Protein AF-A0A7W5A3I3-F1 (afdb_monomer_lite)

Radius of gyration: 22.62 Å; chains: 1; bounding box: 31×50×56 Å

pLDDT: mean 82.71, std 13.1, range [51.19, 96.69]

Secondary structure (DSSP, 8-state):
-HHHHHHHHHHHHHHHHHHHHHTTTHHHHHHHHHHHHHHHHHHHHHTTPPPP--HHHHHHHHHHHTT-HHHHHHHHHHHH---HHHHHHHHHTT-

Foldseek 3Di:
DVVVVVVVVVVVVVVVVVVVVVVPPVVVVVVVVVVVVVVVVVVCVVVVHDDPPLVLVVVLLVCLVVVNLVVSLVSQCVSPVDDSVVSSVVSVVSD

Sequence (95 aa):
METIGAVLIAALLLIYAIDSSQKRTRTEIGRRLDRLEDKVGLLLKQAGLEEPPAPRQDEVVALVRAGKKIEAIKLYREATGAGLLEAKEAVERLT

Structure (mmCIF, N/CA/C/O backbone):
data_AF-A0A7W5A3I3-F1
#
_entry.id   AF-A0A7W5A3I3-F1
#
loop_
_atom_site.group_PDB
_atom_site.id
_atom_site.type_symbol
_atom_site.label_atom_id
_atom_site.label_alt_id
_atom_site.label_comp_id
_atom_site.label_asym_id
_atom_site.label_entity_id
_atom_site.label_seq_id
_atom_site.pdbx_PDB_ins_code
_atom_site.Cartn_x
_atom_site.Cartn_y
_atom_site.Cartn_z
_atom_site.occupancy
_atom_site.B_iso_or_equiv
_atom_site.auth_seq_id
_atom_site.auth_comp_id
_atom_site.auth_asym_id
_atom_site.auth_atom_id
_atom_site.pdbx_PDB_model_num
ATOM 1 N N . MET A 1 1 ? 18.214 26.168 -41.223 1.00 62.81 1 MET A N 1
ATOM 2 C CA . MET A 1 1 ? 16.804 25.900 -40.857 1.00 62.81 1 MET A CA 1
ATOM 3 C C . MET A 1 1 ? 16.452 24.443 -41.144 1.00 62.81 1 MET A C 1
ATOM 5 O O . MET A 1 1 ? 16.037 23.755 -40.225 1.00 62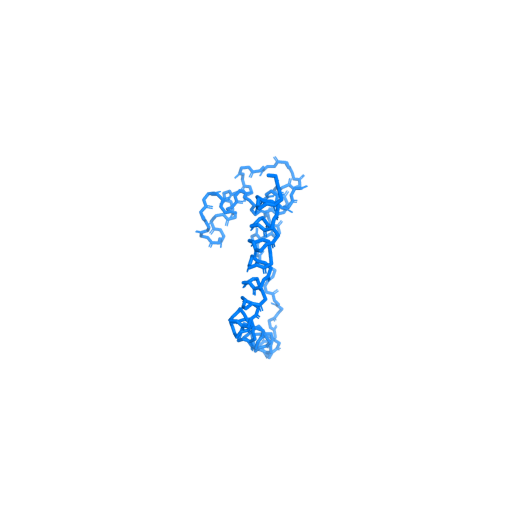.81 1 MET A O 1
ATOM 9 N N . GLU A 1 2 ? 16.718 23.937 -42.352 1.00 78.88 2 GLU A N 1
ATOM 10 C CA . GLU A 1 2 ? 16.391 22.551 -42.749 1.00 78.88 2 GLU A CA 1
ATOM 11 C C . GLU A 1 2 ? 17.187 21.467 -41.997 1.00 78.88 2 GLU A C 1
ATOM 13 O O . GLU A 1 2 ? 16.630 20.459 -41.570 1.00 78.88 2 GLU A O 1
ATOM 18 N N . THR A 1 3 ? 18.477 21.701 -41.738 1.00 88.38 3 THR A N 1
ATOM 19 C CA . THR A 1 3 ? 19.351 20.748 -41.028 1.00 88.38 3 THR A CA 1
ATOM 20 C C . THR A 1 3 ? 18.987 20.575 -39.553 1.00 88.38 3 THR A C 1
ATOM 22 O O . THR A 1 3 ? 19.024 19.465 -39.032 1.00 88.38 3 THR A O 1
ATOM 25 N N . ILE A 1 4 ? 18.583 21.658 -38.884 1.00 88.06 4 ILE A N 1
ATOM 26 C CA . ILE A 1 4 ? 18.167 21.638 -37.472 1.00 88.06 4 ILE A CA 1
ATOM 27 C C . ILE A 1 4 ? 16.872 20.826 -37.318 1.00 88.06 4 ILE A C 1
ATOM 29 O O . ILE A 1 4 ? 16.757 20.023 -36.395 1.00 88.06 4 ILE A O 1
ATOM 33 N N . GLY A 1 5 ? 15.930 20.974 -38.258 1.00 88.56 5 GLY A N 1
ATOM 34 C CA . GLY A 1 5 ? 14.696 20.184 -38.284 1.00 88.56 5 GLY A CA 1
ATOM 35 C C . GLY A 1 5 ? 14.957 18.686 -38.465 1.00 88.56 5 GLY A C 1
ATOM 36 O O . GLY A 1 5 ? 14.406 17.875 -37.723 1.00 88.56 5 GLY A O 1
ATOM 37 N N . ALA A 1 6 ? 15.853 18.314 -39.383 1.00 89.19 6 ALA A N 1
ATOM 38 C CA . ALA A 1 6 ? 16.211 16.914 -39.619 1.00 89.19 6 ALA A CA 1
ATOM 39 C C . ALA A 1 6 ? 16.870 16.251 -38.393 1.00 89.19 6 ALA A C 1
ATOM 41 O O . ALA A 1 6 ? 16.549 15.110 -38.059 1.00 89.19 6 ALA A O 1
ATOM 42 N N . VAL A 1 7 ? 17.742 16.976 -37.682 1.00 92.19 7 VAL A N 1
ATOM 43 C CA . VAL A 1 7 ? 18.397 16.477 -36.460 1.00 92.19 7 VAL A CA 1
ATOM 44 C C . VAL A 1 7 ? 17.391 16.277 -35.324 1.00 92.19 7 VAL A C 1
ATOM 46 O O . VAL A 1 7 ? 17.463 15.269 -34.623 1.00 92.19 7 VAL A O 1
ATOM 49 N N . LEU A 1 8 ? 16.419 17.181 -35.162 1.00 91.56 8 LEU A N 1
ATOM 50 C CA . LEU A 1 8 ? 15.370 17.042 -34.145 1.00 91.56 8 LEU A CA 1
ATOM 51 C C . LEU A 1 8 ? 14.461 15.839 -34.412 1.00 91.56 8 LEU A C 1
ATOM 53 O O . LEU A 1 8 ? 14.151 15.089 -33.489 1.00 91.56 8 LEU A O 1
ATOM 57 N N . ILE A 1 9 ? 14.078 15.614 -35.671 1.00 91.06 9 ILE A N 1
ATOM 58 C CA . ILE A 1 9 ? 13.272 14.448 -36.058 1.00 91.06 9 ILE A CA 1
ATOM 59 C C . ILE A 1 9 ? 14.057 13.155 -35.809 1.00 91.06 9 ILE A C 1
ATOM 61 O O . ILE A 1 9 ? 13.521 12.219 -35.218 1.00 91.06 9 ILE A O 1
ATOM 65 N N . ALA A 1 10 ? 15.338 13.110 -36.183 1.00 89.94 10 ALA A N 1
ATOM 66 C CA . ALA A 1 10 ? 16.193 11.955 -35.921 1.00 89.94 10 ALA A CA 1
ATOM 67 C C . ALA A 1 10 ? 16.352 11.680 -34.414 1.00 89.94 10 ALA A C 1
ATOM 69 O O . ALA A 1 10 ? 16.268 10.530 -33.987 1.00 89.94 10 ALA A O 1
ATOM 70 N N . ALA A 1 11 ? 16.509 12.725 -33.595 1.00 88.88 11 ALA A N 1
ATOM 71 C CA . ALA A 1 11 ? 16.579 12.596 -32.141 1.00 88.88 11 ALA A CA 1
ATOM 72 C C . ALA A 1 11 ? 15.267 12.060 -31.543 1.00 88.88 11 ALA A C 1
ATOM 74 O O . ALA A 1 11 ? 15.302 11.163 -30.703 1.00 88.88 11 ALA A O 1
ATOM 75 N N . LEU A 1 12 ? 14.111 12.541 -32.011 1.00 89.69 12 LEU A N 1
ATOM 76 C CA . LEU A 1 12 ? 12.799 12.046 -31.578 1.00 89.69 12 LEU A CA 1
ATOM 77 C C . LEU A 1 12 ? 12.579 10.576 -31.961 1.00 89.69 12 LEU A C 1
ATOM 79 O O . LEU A 1 12 ? 12.070 9.804 -31.149 1.00 89.69 12 LEU A O 1
ATOM 83 N N . LEU A 1 13 ? 13.013 10.168 -33.158 1.00 87.56 13 LEU A N 1
ATOM 84 C CA . LEU A 1 13 ? 12.956 8.771 -33.596 1.00 87.56 13 LEU A CA 1
ATOM 85 C C . LEU A 1 13 ? 13.859 7.868 -32.747 1.00 87.56 13 LEU A C 1
ATOM 87 O O . LEU A 1 13 ? 13.452 6.763 -32.388 1.00 87.56 13 LEU A O 1
ATOM 91 N N . LEU A 1 14 ? 15.052 8.345 -32.376 1.00 84.69 14 LEU A N 1
ATOM 92 C CA . LEU A 1 14 ? 15.951 7.621 -31.475 1.00 84.69 14 LEU A CA 1
ATOM 93 C C . LEU A 1 14 ? 15.350 7.474 -30.071 1.00 84.69 14 LEU A C 1
ATOM 95 O O . LEU A 1 14 ? 15.384 6.380 -29.512 1.00 84.69 14 LEU A O 1
ATOM 99 N N . ILE A 1 15 ? 14.747 8.534 -29.525 1.00 81.50 15 ILE A N 1
ATOM 100 C CA . ILE A 1 15 ? 14.069 8.497 -28.219 1.00 81.50 15 ILE A CA 1
ATOM 101 C C . ILE A 1 15 ? 12.906 7.491 -28.241 1.00 81.50 15 ILE A C 1
ATOM 103 O O . ILE A 1 15 ? 12.796 6.664 -27.335 1.00 81.50 15 ILE A O 1
ATOM 107 N N . TYR A 1 16 ? 12.083 7.502 -29.295 1.00 81.62 16 TYR A N 1
ATOM 108 C CA . TYR A 1 16 ? 10.977 6.554 -29.462 1.00 81.62 16 TYR A CA 1
ATOM 109 C C . TYR A 1 16 ? 11.462 5.097 -29.578 1.00 81.62 16 TYR A C 1
ATOM 111 O O . TYR A 1 16 ? 10.878 4.189 -28.985 1.00 81.62 16 TYR A O 1
ATOM 119 N N . ALA A 1 17 ? 12.567 4.860 -30.292 1.00 72.69 17 ALA A N 1
ATOM 120 C CA . ALA A 1 17 ? 13.147 3.526 -30.437 1.00 72.69 17 ALA A CA 1
ATOM 121 C C . ALA A 1 17 ? 13.677 2.958 -29.105 1.00 72.69 17 ALA A C 1
ATOM 123 O O . ALA A 1 17 ? 13.505 1.764 -28.841 1.00 72.69 17 ALA A O 1
ATOM 124 N N . ILE A 1 18 ? 14.268 3.797 -28.245 1.00 71.44 18 ILE A N 1
ATOM 125 C CA . ILE A 1 18 ? 14.816 3.392 -26.938 1.00 71.44 18 ILE A CA 1
ATOM 126 C C . ILE A 1 18 ? 13.707 2.936 -25.970 1.00 71.44 18 ILE A C 1
ATOM 128 O O . ILE A 1 18 ? 13.889 1.942 -25.260 1.00 71.44 18 ILE A O 1
ATOM 132 N N . ASP A 1 19 ? 12.539 3.588 -25.980 1.00 61.88 19 ASP A N 1
ATOM 133 C CA . ASP A 1 19 ? 11.397 3.236 -25.115 1.00 61.88 19 ASP A CA 1
ATOM 134 C C . ASP A 1 19 ? 10.865 1.814 -25.396 1.00 61.88 19 ASP A C 1
ATOM 136 O O . ASP A 1 19 ? 10.518 1.052 -24.486 1.00 61.88 19 ASP A O 1
ATOM 140 N N . SER A 1 20 ? 10.922 1.384 -26.663 1.00 55.19 20 SER A N 1
ATOM 141 C CA . SER A 1 20 ? 10.442 0.061 -27.089 1.00 55.19 20 SER A CA 1
ATOM 142 C C . SER A 1 20 ? 11.254 -1.118 -26.524 1.00 55.19 20 SER A C 1
ATOM 144 O O . SER A 1 20 ? 10.738 -2.237 -26.424 1.00 55.19 20 SER A O 1
ATOM 146 N N . SER A 1 21 ? 12.499 -0.882 -26.086 1.00 55.12 21 SER A N 1
ATOM 147 C CA . SER A 1 21 ? 13.371 -1.925 -25.527 1.00 55.12 21 SER A CA 1
ATOM 148 C C . SER A 1 21 ? 13.201 -2.122 -24.016 1.00 55.12 21 SER A C 1
ATOM 150 O O . SER A 1 21 ? 13.628 -3.149 -23.483 1.00 55.12 21 SER A O 1
ATOM 152 N N . GLN A 1 22 ? 12.561 -1.190 -23.301 1.00 56.78 22 GLN A N 1
ATOM 153 C CA . GLN A 1 22 ? 12.464 -1.247 -21.836 1.00 56.78 22 GLN A CA 1
ATOM 154 C C . GLN A 1 22 ? 11.339 -2.181 -21.345 1.00 56.78 22 GLN A C 1
ATOM 156 O O . GLN A 1 22 ? 11.374 -2.687 -20.219 1.00 56.78 22 GLN A O 1
ATOM 161 N N . LYS A 1 23 ? 10.368 -2.495 -22.217 1.00 51.28 23 LYS A N 1
ATOM 162 C CA . LYS A 1 23 ? 9.203 -3.337 -21.891 1.00 51.28 23 LYS A CA 1
ATOM 163 C C . LYS A 1 23 ? 9.506 -4.826 -21.706 1.00 51.28 23 LYS A C 1
ATOM 165 O O . LYS A 1 23 ? 8.657 -5.534 -21.175 1.00 51.28 23 LYS A O 1
ATOM 170 N N . ARG A 1 24 ? 10.682 -5.328 -22.105 1.00 51.19 24 ARG A N 1
ATOM 171 C CA . ARG A 1 24 ? 11.008 -6.763 -21.966 1.00 51.19 24 ARG A CA 1
ATOM 172 C C . ARG A 1 24 ? 11.539 -7.108 -20.572 1.00 51.19 24 ARG A C 1
ATOM 174 O O . ARG A 1 24 ? 11.063 -8.069 -19.974 1.00 51.19 24 ARG A O 1
ATOM 181 N N . THR A 1 25 ? 12.412 -6.289 -19.991 1.00 54.00 25 THR A N 1
ATOM 182 C CA . THR A 1 25 ? 13.091 -6.626 -18.723 1.00 54.00 25 THR A CA 1
ATOM 183 C C . THR A 1 25 ? 12.201 -6.470 -17.483 1.00 54.00 25 THR A C 1
ATOM 185 O O . THR A 1 25 ? 12.355 -7.216 -16.521 1.00 54.00 25 THR A O 1
ATOM 188 N N . ARG A 1 26 ? 11.201 -5.573 -17.502 1.00 52.31 26 ARG A N 1
ATOM 189 C CA . ARG A 1 26 ? 10.253 -5.430 -16.375 1.00 52.31 26 ARG A CA 1
ATOM 190 C C . ARG A 1 26 ? 9.288 -6.613 -16.217 1.00 52.31 26 ARG A C 1
ATOM 192 O O . ARG A 1 26 ? 8.736 -6.803 -15.138 1.00 52.31 26 ARG A O 1
ATOM 199 N N . THR A 1 27 ? 9.088 -7.423 -17.260 1.00 59.16 27 THR A N 1
ATOM 200 C CA . THR A 1 27 ? 8.067 -8.488 -17.237 1.00 59.16 27 THR A CA 1
ATOM 201 C C . THR A 1 27 ? 8.457 -9.715 -16.421 1.00 59.16 27 THR A C 1
ATOM 203 O O . THR A 1 27 ? 7.575 -10.429 -15.955 1.00 59.16 27 THR A O 1
ATOM 206 N N . GLU A 1 28 ? 9.748 -9.981 -16.212 1.00 70.00 28 GLU A N 1
ATOM 207 C CA . GLU A 1 28 ? 10.150 -11.198 -15.501 1.00 70.00 28 GLU A CA 1
ATOM 208 C C . GLU A 1 28 ? 9.926 -11.101 -13.988 1.00 70.00 28 GLU A C 1
ATOM 210 O O . GLU A 1 28 ? 9.454 -12.061 -13.377 1.00 70.00 28 GLU A O 1
ATOM 215 N N . ILE A 1 29 ? 10.203 -9.934 -13.398 1.00 74.25 29 ILE A N 1
ATOM 216 C CA . ILE A 1 29 ? 9.933 -9.678 -11.978 1.00 74.25 29 ILE A CA 1
ATOM 217 C C . ILE A 1 29 ? 8.422 -9.705 -11.724 1.00 74.25 29 ILE A C 1
ATOM 219 O O . ILE A 1 29 ? 7.994 -10.388 -10.798 1.00 74.25 29 ILE A O 1
ATOM 223 N N . GLY A 1 30 ? 7.623 -9.078 -12.599 1.00 72.56 30 GLY A N 1
ATOM 224 C CA . GLY A 1 30 ? 6.157 -9.113 -12.514 1.00 72.56 30 GLY A CA 1
ATOM 225 C C . GLY A 1 30 ? 5.606 -10.542 -12.495 1.00 72.56 30 GLY A C 1
ATOM 226 O O . GLY A 1 30 ? 4.962 -10.940 -11.538 1.00 72.56 30 GLY A O 1
ATOM 227 N N . ARG A 1 31 ? 5.999 -11.391 -13.458 1.00 78.75 31 ARG A N 1
ATOM 228 C CA . ARG A 1 31 ? 5.522 -12.791 -13.513 1.00 78.75 31 ARG A CA 1
ATOM 229 C C . ARG A 1 31 ? 5.916 -13.637 -12.301 1.00 78.75 31 ARG A C 1
ATOM 231 O O . ARG A 1 31 ? 5.278 -14.653 -12.029 1.00 78.75 31 ARG A O 1
ATOM 238 N N . ARG A 1 32 ? 7.043 -13.332 -11.649 1.00 81.88 32 ARG A N 1
ATOM 239 C CA . ARG A 1 32 ? 7.455 -14.035 -10.423 1.00 81.88 32 ARG A CA 1
ATOM 240 C C . ARG A 1 32 ? 6.640 -13.562 -9.225 1.00 81.88 32 ARG A C 1
ATOM 242 O O . ARG A 1 32 ? 6.335 -14.401 -8.383 1.00 81.88 32 ARG A O 1
ATOM 249 N N . LEU A 1 33 ? 6.303 -12.274 -9.184 1.00 80.81 33 LEU A N 1
ATOM 250 C CA . LEU A 1 33 ? 5.459 -11.678 -8.158 1.00 80.81 33 LEU A CA 1
ATOM 251 C C . LEU A 1 33 ? 4.037 -12.249 -8.223 1.00 80.81 33 LEU A C 1
ATOM 253 O O . LEU A 1 33 ? 3.593 -12.800 -7.224 1.00 80.81 33 LEU A O 1
ATOM 257 N N . ASP A 1 34 ? 3.423 -12.289 -9.410 1.00 81.06 34 ASP A N 1
ATOM 258 C CA . ASP A 1 34 ? 2.072 -12.846 -9.605 1.00 81.06 34 ASP A CA 1
ATOM 259 C C . ASP A 1 34 ? 1.983 -14.298 -9.097 1.00 81.06 34 ASP A C 1
ATOM 261 O O . ASP A 1 34 ? 1.097 -14.678 -8.338 1.00 81.06 34 ASP A O 1
ATOM 265 N N . ARG A 1 35 ? 2.982 -15.129 -9.434 1.00 85.88 35 ARG A N 1
ATOM 266 C CA . ARG A 1 35 ? 3.040 -16.522 -8.955 1.00 85.88 35 ARG A CA 1
ATOM 267 C C . ARG A 1 35 ? 3.217 -16.640 -7.446 1.00 85.88 35 ARG A C 1
ATOM 269 O O . ARG A 1 35 ? 2.889 -17.686 -6.885 1.00 85.88 35 ARG A O 1
ATOM 276 N N . LEU A 1 36 ? 3.853 -15.660 -6.813 1.00 87.69 36 LEU A N 1
ATOM 277 C CA . LEU A 1 36 ? 4.037 -15.654 -5.369 1.00 87.69 36 LEU A CA 1
ATOM 278 C C . LEU A 1 36 ? 2.728 -15.261 -4.682 1.00 87.69 36 LEU A C 1
ATOM 280 O O . LEU A 1 36 ? 2.335 -15.946 -3.743 1.00 87.69 36 LEU A O 1
ATOM 284 N N . GLU A 1 37 ? 2.042 -14.242 -5.196 1.00 85.12 37 GLU A N 1
ATOM 285 C CA . GLU A 1 37 ? 0.714 -13.819 -4.738 1.00 85.12 37 GLU A CA 1
ATOM 286 C C . GLU A 1 37 ? -0.294 -14.972 -4.831 1.00 85.12 37 GLU A C 1
ATOM 288 O O . GLU A 1 37 ? -0.903 -15.330 -3.821 1.00 85.12 37 GLU A O 1
ATOM 293 N N . ASP A 1 38 ? -0.363 -15.659 -5.977 1.00 87.69 38 ASP A N 1
ATOM 294 C CA . ASP A 1 38 ? -1.234 -16.827 -6.167 1.00 87.69 38 ASP A CA 1
ATOM 295 C C . ASP A 1 38 ? -0.957 -17.930 -5.135 1.00 87.69 38 ASP A C 1
ATOM 297 O O . ASP A 1 38 ? -1.870 -18.506 -4.537 1.00 87.69 38 ASP A O 1
ATOM 301 N N . LYS A 1 39 ? 0.324 -18.238 -4.892 1.00 88.19 39 LYS A N 1
ATOM 302 C CA . LYS A 1 39 ? 0.718 -19.264 -3.915 1.00 88.19 39 LYS A CA 1
ATOM 303 C C . LYS A 1 39 ? 0.364 -18.863 -2.488 1.00 88.19 39 LYS A C 1
ATOM 305 O O . LYS A 1 39 ? -0.080 -19.719 -1.727 1.00 88.19 39 LYS A O 1
ATOM 310 N N . VAL A 1 40 ? 0.560 -17.599 -2.121 1.00 87.75 40 VAL A N 1
ATOM 311 C CA . VAL A 1 40 ? 0.187 -17.083 -0.798 1.00 87.75 40 VAL A CA 1
ATOM 312 C C . VAL A 1 40 ? -1.327 -17.166 -0.616 1.00 87.75 40 VAL A C 1
ATOM 314 O O . VAL A 1 40 ? -1.771 -17.689 0.403 1.00 87.75 40 VAL A O 1
ATOM 317 N N . GLY A 1 41 ? -2.114 -16.780 -1.623 1.00 83.94 41 GLY A N 1
ATOM 318 C CA . GLY A 1 41 ? -3.572 -16.914 -1.592 1.00 83.94 41 GLY A CA 1
ATOM 319 C C . GLY A 1 41 ? -4.034 -18.363 -1.398 1.00 83.94 41 GLY A C 1
ATOM 320 O O . GLY A 1 41 ? -4.923 -18.636 -0.590 1.00 83.94 41 GLY A O 1
ATOM 321 N N . LEU A 1 42 ? -3.388 -19.321 -2.071 1.00 87.69 42 LEU A N 1
ATOM 322 C CA . LEU A 1 42 ? -3.667 -20.749 -1.882 1.00 87.69 42 LEU A CA 1
ATOM 323 C C . LEU A 1 42 ? -3.326 -21.236 -0.466 1.00 87.69 42 LEU A C 1
ATOM 325 O O . LEU A 1 42 ? -4.092 -22.011 0.106 1.00 87.69 42 LEU A O 1
ATOM 329 N N . LEU A 1 43 ? -2.213 -20.777 0.112 1.00 87.50 43 LEU A N 1
ATOM 330 C CA . LEU A 1 43 ? -1.822 -21.122 1.482 1.00 87.50 43 LEU A CA 1
ATOM 331 C C . LEU A 1 43 ? -2.770 -20.517 2.521 1.00 87.50 43 LEU A C 1
ATOM 333 O O . LEU A 1 43 ? -3.158 -21.222 3.449 1.00 87.50 43 LEU A O 1
ATOM 337 N N . LEU A 1 44 ? -3.181 -19.258 2.347 1.00 85.12 44 LEU A N 1
ATOM 338 C CA . LEU A 1 44 ? -4.171 -18.600 3.205 1.00 85.12 44 LEU A CA 1
ATOM 339 C C . LEU A 1 44 ? -5.496 -19.368 3.184 1.00 85.12 44 LEU A C 1
ATOM 341 O O . LEU A 1 44 ? -6.012 -19.750 4.235 1.00 85.12 44 LEU A O 1
ATOM 345 N N . LYS A 1 45 ? -5.975 -19.716 1.983 1.00 85.00 45 LYS A N 1
ATOM 346 C CA . LYS A 1 45 ? -7.188 -20.519 1.798 1.00 85.00 45 LYS A CA 1
ATOM 347 C C . LYS A 1 45 ? -7.076 -21.904 2.437 1.00 85.00 45 LYS A C 1
ATOM 349 O O . LYS A 1 45 ? -8.019 -22.350 3.083 1.00 85.00 45 LYS A O 1
ATOM 354 N N . GLN A 1 46 ? -5.941 -22.588 2.273 1.00 86.31 46 GLN A N 1
ATOM 355 C CA . GLN A 1 46 ? -5.709 -23.898 2.889 1.00 86.31 46 GLN A CA 1
ATOM 356 C C . GLN A 1 46 ? -5.633 -23.809 4.421 1.00 86.31 46 GLN A C 1
ATOM 358 O O . GLN A 1 46 ? -6.096 -24.716 5.107 1.00 86.31 46 GLN A O 1
ATOM 363 N N . ALA A 1 47 ? -5.068 -22.726 4.956 1.00 85.75 47 ALA A N 1
ATOM 364 C CA . ALA A 1 47 ? -4.982 -22.467 6.389 1.00 85.75 47 ALA A CA 1
ATOM 365 C C . ALA A 1 47 ? -6.311 -21.984 7.004 1.00 85.75 47 ALA A C 1
ATOM 367 O O . ALA A 1 47 ? -6.388 -21.840 8.222 1.00 85.75 47 ALA A O 1
ATOM 368 N N . GLY A 1 48 ? -7.344 -21.731 6.189 1.00 84.38 48 GLY A N 1
ATOM 369 C CA . GLY A 1 48 ? -8.615 -21.162 6.647 1.00 84.38 48 GLY A CA 1
ATOM 370 C C . GLY A 1 48 ? -8.480 -19.728 7.166 1.00 84.38 48 GLY A C 1
ATOM 371 O O . GLY A 1 48 ? -9.312 -19.282 7.950 1.00 84.38 48 GLY A O 1
ATOM 372 N N . LEU A 1 49 ? -7.418 -19.027 6.765 1.00 78.44 49 LEU A N 1
ATOM 373 C CA . LEU A 1 49 ? -7.180 -17.639 7.125 1.00 78.44 49 LEU A CA 1
ATOM 374 C C . LEU A 1 49 ? -7.813 -16.761 6.048 1.00 78.44 49 LEU A C 1
ATOM 376 O O . LEU A 1 49 ? -7.437 -16.838 4.877 1.00 78.44 49 LEU A O 1
ATOM 380 N N . GLU A 1 50 ? -8.771 -15.928 6.444 1.00 66.31 50 GLU A N 1
ATOM 381 C CA . GLU A 1 50 ? -9.140 -14.776 5.629 1.00 66.31 50 GLU A CA 1
ATOM 382 C C . GLU A 1 50 ? -7.930 -13.842 5.562 1.00 66.31 50 GLU A C 1
ATOM 384 O O . GLU A 1 50 ? -7.177 -13.720 6.535 1.00 66.31 50 GLU A O 1
ATOM 389 N N . GLU A 1 51 ? -7.698 -13.252 4.386 1.00 65.88 51 GLU A N 1
ATOM 390 C CA . GLU A 1 51 ? -6.634 -12.272 4.194 1.00 65.88 51 GLU A CA 1
ATOM 391 C C . GLU A 1 51 ? -6.735 -11.253 5.330 1.00 65.88 51 GLU A C 1
ATOM 393 O O . GLU A 1 51 ? -7.814 -10.677 5.499 1.00 65.88 51 GLU A O 1
ATOM 398 N N . PRO A 1 52 ? -5.692 -11.095 6.173 1.00 56.69 52 PRO A N 1
ATOM 399 C CA . PRO A 1 52 ? -5.811 -10.241 7.335 1.00 56.69 52 PRO A CA 1
ATOM 400 C C . PRO A 1 52 ? -6.227 -8.866 6.820 1.00 56.69 52 PRO A C 1
ATOM 402 O O . PRO A 1 52 ? -5.454 -8.293 6.041 1.00 56.69 52 PRO A O 1
ATOM 405 N N . PRO A 1 53 ? -7.404 -8.325 7.203 1.00 54.84 53 PRO A N 1
ATOM 406 C CA . PRO A 1 53 ? -7.659 -6.915 6.969 1.00 54.84 53 PRO A CA 1
ATOM 407 C C . PRO A 1 53 ? -6.479 -6.248 7.636 1.00 54.84 53 PRO A C 1
ATOM 409 O O . PRO A 1 53 ? -6.264 -6.506 8.819 1.00 54.84 53 PRO A O 1
ATOM 412 N N . ALA A 1 54 ? -5.619 -5.566 6.875 1.00 59.97 54 ALA A N 1
ATOM 413 C CA . ALA A 1 54 ? -4.402 -5.010 7.437 1.00 59.97 54 ALA A CA 1
ATOM 414 C C . ALA A 1 54 ? -4.876 -4.155 8.621 1.00 59.97 54 ALA A C 1
ATOM 416 O O . ALA A 1 54 ? -5.493 -3.121 8.373 1.00 59.97 54 ALA A O 1
ATOM 417 N N . PRO A 1 55 ? -4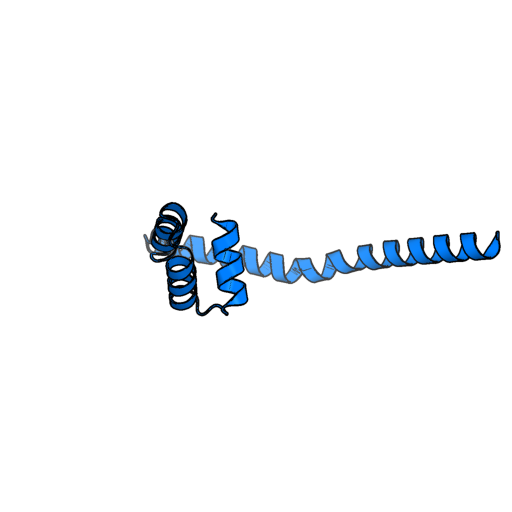.689 -4.579 9.894 1.00 54.59 55 PRO A N 1
ATOM 418 C CA . PRO A 1 55 ? -5.554 -4.086 10.975 1.00 54.59 55 PRO A CA 1
ATOM 419 C C . PRO A 1 55 ? -5.374 -2.583 11.187 1.00 54.59 55 PRO A C 1
ATOM 421 O O . PRO A 1 55 ? -6.232 -1.881 11.698 1.00 54.59 55 PRO A O 1
ATOM 424 N N . ARG A 1 56 ? -4.237 -2.080 10.703 1.00 69.38 56 ARG A N 1
ATOM 425 C CA . ARG A 1 56 ? -3.844 -0.682 10.725 1.00 69.38 56 ARG A CA 1
ATOM 426 C C . ARG A 1 56 ? -4.265 0.096 9.472 1.00 69.38 56 ARG A C 1
ATOM 428 O O . ARG A 1 56 ? -4.301 1.313 9.546 1.00 69.38 56 ARG A O 1
ATOM 435 N N . GLN A 1 57 ? -4.588 -0.535 8.338 1.00 81.12 57 GLN A N 1
ATOM 436 C CA . GLN A 1 57 ? -5.122 0.174 7.162 1.00 81.12 57 GLN A CA 1
ATOM 437 C C . GLN A 1 57 ? -6.517 0.729 7.431 1.00 81.12 57 GLN A C 1
ATOM 439 O O . GLN A 1 57 ? -6.745 1.901 7.147 1.00 81.12 57 GLN A O 1
ATOM 444 N N . ASP A 1 58 ? -7.415 -0.062 8.017 1.00 85.44 58 ASP A N 1
ATOM 445 C CA . ASP A 1 58 ? -8.771 0.398 8.337 1.00 85.44 58 ASP A CA 1
ATOM 446 C C . ASP A 1 58 ? -8.741 1.569 9.329 1.00 85.44 58 ASP A C 1
ATOM 448 O O . ASP A 1 58 ? -9.443 2.568 9.155 1.00 85.44 58 ASP A O 1
ATOM 452 N N . GLU A 1 59 ? -7.851 1.504 10.320 1.00 90.19 59 GLU A N 1
ATOM 453 C CA . GLU A 1 59 ? -7.603 2.595 11.265 1.00 90.19 59 GLU A CA 1
ATOM 454 C C . GLU A 1 59 ? -6.983 3.831 10.590 1.00 90.19 59 GLU A C 1
ATOM 456 O O . GLU A 1 59 ? -7.408 4.957 10.857 1.00 90.19 59 GLU A O 1
ATOM 461 N N . VAL A 1 60 ? -6.022 3.652 9.674 1.00 91.88 60 VAL A N 1
ATOM 462 C CA . VAL A 1 60 ? -5.458 4.755 8.874 1.00 91.88 60 VAL A CA 1
ATOM 463 C C . VAL A 1 60 ? -6.559 5.420 8.043 1.00 91.88 60 VAL A C 1
ATOM 465 O O . VAL A 1 60 ? -6.659 6.646 8.046 1.00 91.88 60 VAL A O 1
ATOM 468 N N . VAL A 1 61 ? -7.427 4.647 7.387 1.00 91.69 61 VAL A N 1
ATOM 469 C CA . VAL A 1 61 ? -8.559 5.168 6.603 1.00 91.69 61 VAL A CA 1
ATOM 470 C C . VAL A 1 61 ? -9.554 5.907 7.499 1.00 91.69 61 VAL A C 1
ATOM 472 O O . VAL A 1 61 ? -10.030 6.982 7.130 1.00 91.69 61 VAL A O 1
ATOM 475 N N . ALA A 1 62 ? -9.845 5.389 8.693 1.00 93.25 62 ALA A N 1
ATOM 476 C CA . ALA A 1 62 ? -10.703 6.064 9.661 1.00 93.25 62 ALA A CA 1
ATOM 477 C C . ALA A 1 62 ? -10.115 7.414 10.110 1.00 93.25 62 ALA A C 1
ATOM 479 O O . ALA A 1 62 ? -10.838 8.410 10.175 1.00 93.25 62 ALA A O 1
ATOM 480 N N . LEU A 1 63 ? -8.802 7.478 10.360 1.00 94.56 63 LEU A N 1
ATOM 481 C CA . LEU A 1 63 ? -8.102 8.718 10.705 1.00 94.56 63 LEU A CA 1
ATOM 482 C C . LEU A 1 63 ? -8.120 9.727 9.551 1.00 94.56 63 LEU A C 1
ATOM 484 O O . LEU A 1 63 ? -8.372 10.909 9.790 1.00 94.56 63 LEU A O 1
ATOM 488 N N . VAL A 1 64 ? -7.932 9.274 8.307 1.00 94.62 64 VAL A N 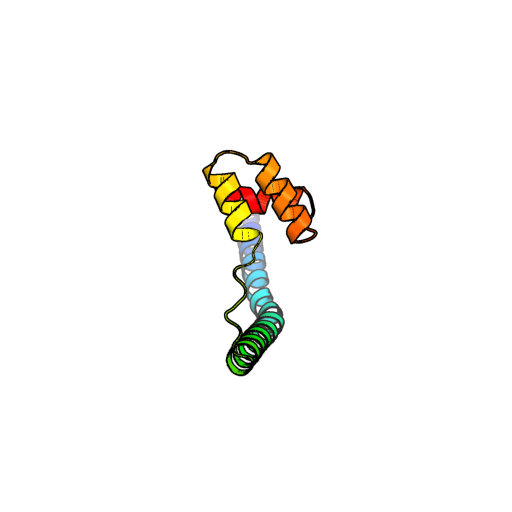1
ATOM 489 C CA . VAL A 1 64 ? -8.040 10.129 7.113 1.00 94.62 64 VAL A CA 1
ATOM 490 C C . VAL A 1 64 ? -9.445 10.707 6.976 1.00 94.62 64 VAL A C 1
ATOM 492 O O . VAL A 1 64 ? -9.593 11.922 6.855 1.00 94.62 64 VAL A O 1
ATOM 495 N N . ARG A 1 65 ? -10.483 9.870 7.092 1.00 94.12 65 ARG A N 1
ATOM 496 C CA . ARG A 1 65 ? -11.890 10.310 7.054 1.00 94.12 65 ARG A CA 1
ATOM 497 C C . ARG A 1 65 ? -12.234 11.288 8.177 1.00 94.12 65 ARG A C 1
ATOM 499 O O . ARG A 1 65 ? -13.062 12.171 7.986 1.00 94.12 65 ARG A O 1
ATOM 506 N N . ALA A 1 66 ? -11.587 11.154 9.332 1.00 95.50 66 ALA A N 1
ATOM 507 C CA . ALA A 1 66 ? -11.727 12.072 10.458 1.00 95.50 66 ALA A CA 1
ATOM 508 C C . ALA A 1 66 ? -10.893 13.366 10.317 1.00 95.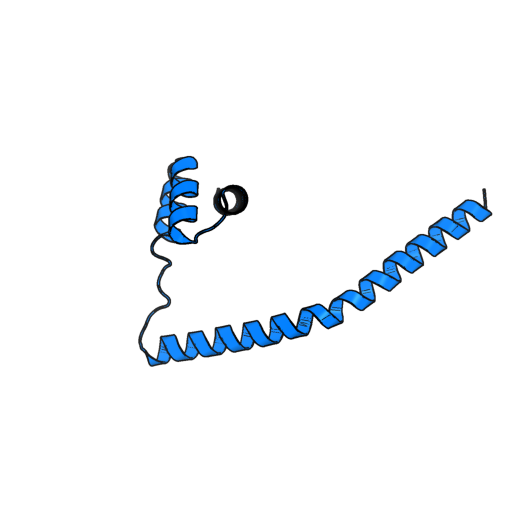50 66 ALA A C 1
ATOM 510 O O . ALA A 1 66 ? -10.869 14.169 11.250 1.00 95.50 66 ALA A O 1
ATOM 511 N N . GLY A 1 67 ? -10.175 13.567 9.204 1.00 94.69 67 GLY A N 1
ATOM 512 C CA . GLY A 1 67 ? -9.300 14.726 8.981 1.00 94.69 67 GLY A CA 1
ATOM 513 C C . GLY A 1 67 ? -7.999 14.708 9.796 1.00 94.69 67 GLY A C 1
ATOM 514 O O . GLY A 1 67 ? -7.251 15.685 9.800 1.00 94.69 67 GLY A O 1
ATOM 515 N N . LYS A 1 68 ? -7.691 13.596 10.473 1.00 96.56 68 LYS A N 1
ATOM 516 C CA . LYS A 1 68 ? -6.527 13.412 11.354 1.00 96.56 68 LYS A CA 1
ATOM 517 C C . LYS A 1 68 ? -5.311 12.915 10.569 1.00 96.56 68 LYS A C 1
ATOM 519 O O . LYS A 1 68 ? -4.826 11.796 10.743 1.00 96.56 68 LYS A O 1
ATOM 524 N N . LYS A 1 69 ? -4.843 13.743 9.629 1.00 94.69 69 LYS A N 1
ATOM 525 C CA . LYS A 1 69 ? -3.819 13.362 8.638 1.00 94.69 69 LYS A CA 1
ATOM 526 C C . LYS A 1 69 ? -2.458 13.036 9.268 1.00 94.69 69 LYS A C 1
ATOM 528 O O . LYS A 1 69 ? -1.765 12.147 8.785 1.00 94.69 69 LYS A O 1
ATOM 533 N N . ILE A 1 70 ? -2.067 13.720 10.344 1.00 96.50 70 ILE A N 1
ATOM 534 C CA . ILE A 1 70 ? -0.771 13.487 11.007 1.00 96.50 70 ILE A CA 1
ATOM 535 C C . ILE A 1 70 ? -0.776 12.132 11.719 1.00 96.50 70 ILE A C 1
ATOM 537 O O . ILE A 1 70 ? 0.180 11.365 11.608 1.00 96.50 70 ILE A O 1
ATOM 541 N N . GLU A 1 71 ? -1.866 11.816 12.409 1.00 96.25 71 GLU A N 1
ATOM 542 C CA . GLU A 1 71 ? -2.082 10.550 13.096 1.00 96.25 71 GLU A CA 1
ATOM 543 C C . GLU A 1 71 ? -2.151 9.394 12.100 1.00 96.25 71 GLU A C 1
ATOM 545 O O . GLU A 1 71 ? -1.530 8.360 12.336 1.00 96.25 71 GLU A O 1
ATOM 550 N N . ALA A 1 72 ? -2.814 9.591 10.956 1.00 95.44 72 ALA A N 1
ATOM 551 C CA . ALA A 1 72 ? -2.827 8.624 9.862 1.00 95.44 72 ALA A CA 1
ATOM 552 C C . ALA A 1 72 ? -1.410 8.341 9.332 1.00 95.44 72 ALA A C 1
ATOM 554 O O . ALA A 1 72 ? -1.029 7.183 9.175 1.00 95.44 72 ALA A O 1
ATOM 555 N N . ILE A 1 73 ? -0.593 9.381 9.113 1.00 95.12 73 ILE A N 1
ATOM 556 C CA . ILE A 1 73 ? 0.802 9.230 8.660 1.00 95.12 73 ILE A CA 1
ATOM 557 C C . ILE A 1 73 ? 1.635 8.504 9.717 1.00 95.12 73 ILE A C 1
ATOM 559 O O . ILE A 1 73 ? 2.410 7.609 9.384 1.00 95.12 73 ILE A O 1
ATOM 563 N N . LYS A 1 74 ? 1.481 8.862 10.995 1.00 95.38 74 LYS A N 1
ATOM 564 C CA . LYS A 1 74 ? 2.190 8.208 12.098 1.00 95.38 74 LYS A CA 1
ATOM 565 C C . LYS A 1 74 ? 1.841 6.721 12.172 1.00 95.38 74 LYS A C 1
ATOM 567 O O . LYS A 1 74 ? 2.751 5.895 12.175 1.00 95.38 74 LYS A O 1
ATOM 572 N N . LEU A 1 75 ? 0.551 6.394 12.159 1.00 93.56 75 LEU A N 1
ATOM 573 C CA . LEU A 1 75 ? 0.078 5.017 12.221 1.00 93.56 75 LEU A CA 1
ATOM 574 C C . LEU A 1 75 ? 0.539 4.214 11.000 1.00 93.56 75 LEU A C 1
ATOM 576 O O . LEU A 1 75 ? 1.002 3.089 11.154 1.00 93.56 75 LEU A O 1
ATOM 580 N N . TYR A 1 76 ? 0.508 4.803 9.801 1.00 91.75 76 TYR A N 1
ATOM 581 C CA . TYR A 1 76 ? 1.015 4.157 8.590 1.00 91.75 76 TYR A CA 1
ATOM 582 C C . TYR A 1 76 ? 2.509 3.814 8.706 1.00 91.75 76 TYR A C 1
ATOM 584 O O . TYR A 1 76 ? 2.922 2.710 8.347 1.00 91.75 76 TYR A O 1
ATOM 592 N N . ARG A 1 77 ? 3.330 4.721 9.252 1.00 92.88 77 ARG A N 1
ATOM 593 C CA . ARG A 1 77 ? 4.767 4.476 9.477 1.00 92.88 77 ARG A CA 1
ATOM 594 C C . ARG A 1 77 ? 5.014 3.374 10.498 1.00 92.88 77 ARG A C 1
ATOM 596 O O . ARG A 1 77 ? 5.859 2.519 10.266 1.00 92.88 77 ARG A O 1
ATOM 603 N N . GLU A 1 78 ? 4.276 3.375 11.602 1.00 91.06 78 GLU A N 1
ATOM 604 C CA . GLU A 1 78 ? 4.372 2.330 12.631 1.00 91.06 78 GLU A CA 1
ATOM 605 C C . GLU A 1 78 ? 3.883 0.973 12.108 1.00 91.06 78 GLU A C 1
ATOM 607 O O . GLU A 1 78 ? 4.414 -0.074 12.475 1.00 91.06 78 GLU A O 1
ATOM 612 N N . ALA A 1 79 ? 2.896 0.989 11.210 1.00 86.50 79 ALA A N 1
ATOM 613 C CA . ALA A 1 79 ? 2.332 -0.204 10.607 1.00 86.50 79 ALA A CA 1
ATOM 614 C C . ALA A 1 79 ? 3.264 -0.882 9.601 1.00 86.50 79 ALA A C 1
ATOM 616 O O . ALA A 1 79 ? 3.305 -2.110 9.555 1.00 86.50 79 ALA A O 1
ATOM 617 N N . THR A 1 80 ? 3.955 -0.082 8.786 1.00 85.25 80 THR A N 1
ATOM 618 C CA . THR A 1 80 ? 4.638 -0.5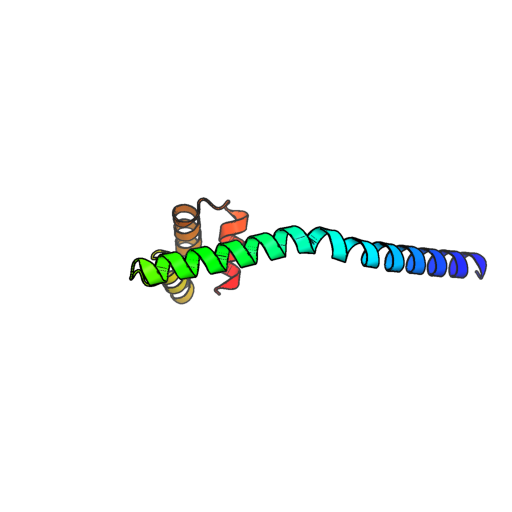42 7.566 1.00 85.25 80 THR A CA 1
ATOM 619 C C . THR A 1 80 ? 6.157 -0.379 7.610 1.00 85.25 80 THR A C 1
ATOM 621 O O . THR A 1 80 ? 6.851 -0.958 6.782 1.00 85.25 80 THR A O 1
ATOM 624 N N . GLY A 1 81 ? 6.687 0.418 8.544 1.00 85.81 81 GLY A N 1
ATOM 625 C CA . GLY A 1 81 ? 8.097 0.815 8.570 1.00 85.81 81 GLY A CA 1
ATOM 626 C C . GLY A 1 81 ? 8.471 1.872 7.523 1.00 85.81 81 GLY A C 1
ATOM 627 O O . GLY A 1 81 ? 9.650 2.195 7.395 1.00 85.81 81 GLY A O 1
ATOM 628 N N . ALA A 1 82 ? 7.497 2.417 6.785 1.00 90.00 82 ALA A N 1
ATOM 629 C CA . ALA A 1 82 ? 7.741 3.374 5.711 1.00 90.00 82 ALA A CA 1
ATOM 630 C C . ALA A 1 82 ? 8.421 4.672 6.186 1.00 90.00 82 ALA A C 1
ATOM 632 O O . ALA A 1 82 ? 8.227 5.160 7.312 1.00 90.00 82 ALA A O 1
ATOM 633 N N . GLY A 1 83 ? 9.182 5.280 5.273 1.00 92.19 83 GLY A N 1
ATOM 634 C CA . GLY A 1 83 ? 9.736 6.615 5.463 1.00 92.19 83 GLY A CA 1
ATOM 635 C C . GLY A 1 83 ? 8.640 7.681 5.582 1.00 92.19 83 GLY A C 1
ATOM 636 O O . GLY A 1 83 ? 7.486 7.472 5.211 1.00 92.19 83 GLY A O 1
ATOM 637 N N . LEU A 1 84 ? 8.986 8.867 6.097 1.00 96.12 84 LEU A N 1
ATOM 638 C CA . LEU A 1 84 ? 8.007 9.951 6.271 1.00 96.12 84 LEU A CA 1
ATOM 639 C C . LEU A 1 84 ? 7.381 10.401 4.940 1.00 96.12 84 LEU A C 1
ATOM 641 O O . LEU A 1 84 ? 6.179 10.649 4.889 1.00 96.12 84 LEU A O 1
ATOM 645 N N . LEU A 1 85 ? 8.194 10.490 3.883 1.00 95.94 85 LEU A N 1
ATOM 646 C CA . LEU A 1 85 ? 7.736 10.846 2.540 1.00 95.94 85 LEU A CA 1
ATOM 647 C C . LEU A 1 85 ? 6.740 9.8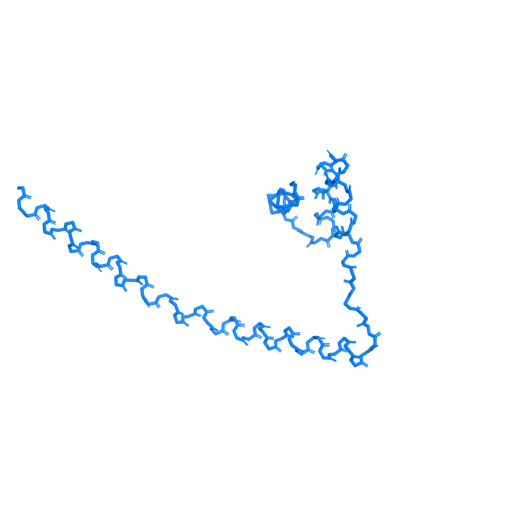10 2.003 1.00 95.94 85 LEU A C 1
ATOM 649 O O . LEU A 1 85 ? 5.613 10.161 1.674 1.00 95.94 85 LEU A O 1
ATOM 653 N N . GLU A 1 86 ? 7.130 8.536 2.008 1.00 90.12 86 GLU A N 1
ATOM 654 C CA . GLU A 1 86 ? 6.307 7.419 1.525 1.00 90.12 86 GLU A CA 1
ATOM 655 C C . GLU A 1 86 ? 4.978 7.319 2.281 1.00 90.12 86 GLU A C 1
ATOM 657 O O . GLU A 1 86 ? 3.924 7.120 1.679 1.00 90.12 86 GLU A O 1
ATOM 662 N N . ALA A 1 87 ? 5.008 7.501 3.604 1.00 93.75 87 ALA A N 1
ATOM 663 C CA . ALA A 1 87 ? 3.807 7.475 4.427 1.00 93.75 87 ALA A CA 1
ATOM 664 C C . ALA A 1 87 ? 2.879 8.661 4.150 1.00 93.75 87 ALA A C 1
ATOM 666 O O . ALA A 1 87 ? 1.663 8.488 4.094 1.00 93.75 87 ALA A O 1
ATOM 667 N N . LYS A 1 88 ? 3.434 9.861 3.941 1.00 95.38 88 LYS A N 1
ATOM 668 C CA . LYS A 1 88 ? 2.649 11.034 3.544 1.00 95.38 88 LYS A CA 1
ATOM 669 C C . LYS A 1 88 ? 1.961 10.797 2.202 1.00 95.38 88 LYS A C 1
ATOM 671 O O . LYS A 1 88 ? 0.757 11.007 2.108 1.00 95.38 88 LYS A O 1
ATOM 676 N N . GLU A 1 89 ? 2.702 10.335 1.200 1.00 96.69 89 GLU A N 1
ATOM 677 C CA . GLU A 1 89 ? 2.157 10.047 -0.129 1.00 96.69 89 GLU A CA 1
ATOM 678 C C . GLU A 1 89 ? 1.087 8.952 -0.078 1.00 96.69 89 GLU A C 1
ATOM 680 O O . GLU A 1 89 ? 0.068 9.050 -0.757 1.00 96.69 89 GLU A O 1
ATOM 685 N N . ALA A 1 90 ? 1.286 7.915 0.741 1.00 91.31 90 ALA A N 1
ATOM 686 C CA . ALA A 1 90 ? 0.297 6.861 0.931 1.00 91.31 90 ALA A CA 1
ATOM 687 C C . ALA A 1 90 ? -1.003 7.382 1.542 1.00 91.31 90 ALA A C 1
ATOM 689 O O . ALA A 1 90 ? -2.076 7.078 1.031 1.00 91.31 90 ALA A O 1
ATOM 690 N N . VAL A 1 91 ? -0.906 8.206 2.583 1.00 92.81 91 VAL A N 1
ATOM 691 C CA . VAL A 1 91 ? -2.069 8.824 3.228 1.00 92.81 91 VAL A CA 1
ATOM 692 C C . VAL A 1 91 ? -2.761 9.835 2.309 1.00 92.81 91 VAL A C 1
ATOM 694 O O . VAL A 1 91 ? -3.985 9.936 2.315 1.00 92.81 91 VAL A O 1
ATOM 697 N N . GLU A 1 92 ? -2.010 10.555 1.476 1.00 94.56 92 GLU A N 1
ATOM 698 C CA . GLU A 1 92 ? -2.566 11.483 0.484 1.00 94.56 92 GLU A CA 1
ATOM 699 C C . GLU A 1 92 ? -3.376 10.789 -0.607 1.00 94.56 92 GLU A C 1
ATOM 701 O O . GLU A 1 92 ? -4.356 11.360 -1.064 1.00 94.56 92 GLU A O 1
ATOM 706 N N . ARG A 1 93 ? -3.041 9.546 -0.970 1.00 92.38 93 ARG A N 1
ATOM 707 C CA . ARG A 1 93 ? -3.854 8.741 -1.899 1.00 92.38 93 ARG A CA 1
ATOM 708 C C . ARG A 1 93 ? -5.179 8.254 -1.299 1.00 92.38 93 ARG A C 1
ATOM 710 O O . ARG A 1 93 ? -6.027 7.781 -2.047 1.00 92.38 93 ARG A O 1
ATOM 717 N N . LEU A 1 94 ? -5.330 8.314 0.026 1.00 86.50 94 LEU A N 1
ATOM 718 C CA . LEU A 1 94 ? -6.543 7.903 0.744 1.00 86.50 94 LEU A CA 1
ATOM 719 C C . LEU A 1 94 ? -7.498 9.073 1.033 1.00 86.50 94 LEU A C 1
ATOM 721 O O . LEU A 1 94 ? -8.616 8.825 1.485 1.00 86.50 94 LEU A O 1
ATOM 725 N N . THR A 1 95 ? -7.027 10.314 0.859 1.00 77.19 95 THR A N 1
ATOM 726 C CA . THR A 1 95 ? -7.801 11.551 1.071 1.00 77.19 95 THR A CA 1
ATOM 727 C C . THR A 1 95 ? -8.585 11.888 -0.189 1.00 77.19 95 THR A C 1
ATOM 729 O O . THR A 1 95 ? -9.774 12.243 -0.051 1.00 77.19 95 THR A O 1
#

InterPro domains:
  IPR013823 Large ribosomal subunit protein bL12, C-terminal [PF00542] (63-93)
  IPR014719 Ribosomal protein bL12, C-terminal/adaptor protein ClpS-like [G3DSA:3.30.1390.10] (59-95)

Organism: NCBI:txid1841